Protein AF-A0A1H5ZCE7-F1 (afdb_monomer)

InterPro domains:
  IPR024078 Putative deacetylase LmbE-like domain superfamily [G3DSA:3.40.50.10320] (1-127)

Radius of gyration: 16.39 Å; Cα contacts (8 Å, |Δi|>4): 170; chains: 1; bounding box: 43×34×38 Å

Structure (mmCIF, N/CA/C/O backbone):
data_AF-A0A1H5ZCE7-F1
#
_entry.id   AF-A0A1H5ZCE7-F1
#
loop_
_atom_site.group_PDB
_atom_site.id
_atom_site.type_symbol
_atom_site.label_atom_id
_atom_site.label_alt_id
_atom_site.label_comp_id
_atom_site.label_asym_id
_atom_site.label_entity_id
_atom_site.label_seq_id
_atom_site.pdbx_PDB_ins_code
_atom_site.Cartn_x
_atom_site.Cartn_y
_atom_site.Cartn_z
_atom_site.occupancy
_atom_site.B_iso_or_equiv
_atom_site.auth_seq_id
_atom_site.auth_comp_id
_atom_site.auth_asym_id
_atom_site.auth_atom_id
_atom_site.pdbx_PDB_model_num
ATOM 1 N N . MET A 1 1 ? 3.755 7.802 16.494 1.00 63.16 1 MET A N 1
ATOM 2 C CA . MET A 1 1 ? 3.677 9.262 16.253 1.00 63.16 1 MET A CA 1
ATOM 3 C C . MET A 1 1 ? 2.263 9.734 15.906 1.00 63.16 1 MET A C 1
ATOM 5 O O . MET A 1 1 ? 1.801 10.658 16.557 1.00 63.16 1 MET A O 1
ATOM 9 N N . GLY A 1 2 ? 1.541 9.096 14.972 1.00 78.12 2 GLY A N 1
ATOM 10 C CA . GLY A 1 2 ? 0.215 9.570 14.521 1.00 78.12 2 GLY A CA 1
ATOM 11 C C . GLY A 1 2 ? -0.856 9.738 15.612 1.00 78.12 2 GLY A C 1
ATOM 12 O O . GLY A 1 2 ? -1.516 10.768 15.655 1.00 78.12 2 GLY A O 1
ATOM 13 N N . ARG A 1 3 ? -0.980 8.783 16.543 1.00 82.06 3 ARG A N 1
ATOM 14 C CA . ARG A 1 3 ? -1.974 8.833 17.635 1.00 82.06 3 ARG A CA 1
ATOM 15 C C . ARG A 1 3 ? -1.856 10.082 18.510 1.00 82.06 3 ARG A C 1
ATOM 17 O O . ARG A 1 3 ? -2.833 10.786 18.719 1.00 82.06 3 ARG A O 1
ATOM 24 N N . ARG A 1 4 ? -0.636 10.393 18.958 1.00 84.25 4 ARG A N 1
ATOM 25 C CA . ARG A 1 4 ? -0.392 11.549 19.825 1.00 84.25 4 ARG A CA 1
ATOM 26 C C . ARG A 1 4 ? -0.684 12.872 19.115 1.00 84.25 4 ARG A C 1
ATOM 28 O O . ARG A 1 4 ? -1.194 13.793 19.736 1.00 84.25 4 ARG A O 1
ATOM 35 N N . ALA A 1 5 ? -0.385 12.960 17.820 1.00 86.75 5 ALA A N 1
ATOM 36 C CA . ALA A 1 5 ? -0.719 14.138 17.026 1.00 86.75 5 ALA A CA 1
ATOM 37 C C . ALA A 1 5 ? -2.240 14.321 16.891 1.00 86.75 5 ALA A C 1
ATOM 39 O O . ALA A 1 5 ? -2.728 15.439 17.002 1.00 86.75 5 ALA A O 1
ATOM 40 N N . ALA A 1 6 ? -2.990 13.232 16.707 1.00 85.94 6 ALA A N 1
ATOM 41 C CA . ALA A 1 6 ? -4.446 13.276 16.615 1.00 85.94 6 ALA A CA 1
ATOM 42 C C . ALA A 1 6 ? -5.118 13.701 17.923 1.00 85.94 6 ALA A C 1
ATOM 44 O O . ALA A 1 6 ? -6.033 14.516 17.884 1.00 85.94 6 ALA A O 1
ATOM 45 N N . GLU A 1 7 ? -4.621 13.217 19.065 1.00 85.75 7 GLU A N 1
ATOM 46 C CA . GLU A 1 7 ? -5.068 13.669 20.389 1.00 85.75 7 GLU A CA 1
ATOM 47 C C . GLU A 1 7 ? -4.898 15.186 20.543 1.00 85.75 7 GLU A C 1
ATOM 49 O O . GLU A 1 7 ? -5.828 15.876 20.949 1.00 85.75 7 GLU A O 1
ATOM 54 N N . LEU A 1 8 ? -3.727 15.716 20.169 1.00 90.69 8 LEU A N 1
ATOM 55 C CA . LEU A 1 8 ? -3.440 17.152 20.250 1.00 90.69 8 LEU A CA 1
ATOM 56 C C . LEU A 1 8 ? -4.271 17.984 19.261 1.00 90.69 8 LEU A C 1
ATOM 58 O O . LEU A 1 8 ? -4.576 19.137 19.545 1.00 90.69 8 LEU A O 1
ATOM 62 N N . ALA A 1 9 ? -4.629 17.411 18.112 1.00 90.50 9 ALA 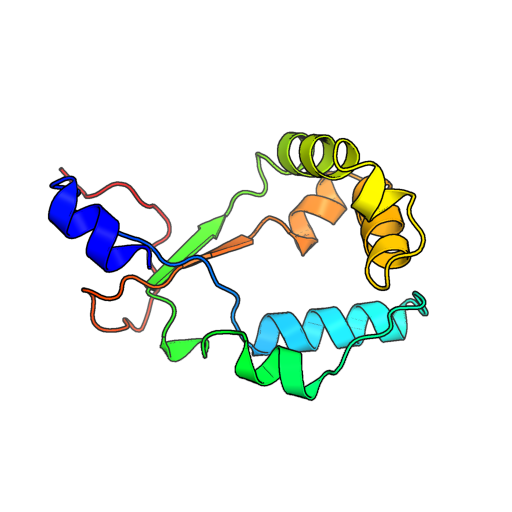A N 1
ATOM 63 C CA . ALA A 1 9 ? -5.396 18.078 17.062 1.00 90.50 9 ALA A CA 1
ATOM 64 C C . ALA A 1 9 ? -6.921 17.865 17.168 1.00 90.50 9 ALA A C 1
ATOM 66 O O . ALA A 1 9 ? -7.653 18.359 16.315 1.00 90.50 9 ALA A O 1
ATOM 67 N N . GLY A 1 10 ? -7.410 17.116 18.166 1.00 89.38 10 GLY A N 1
ATOM 68 C CA . GLY A 1 10 ? -8.837 16.797 18.310 1.00 89.38 10 GLY A CA 1
ATOM 69 C C . GLY A 1 10 ? -9.403 15.913 17.189 1.00 89.38 10 GLY A C 1
ATOM 70 O O . GLY A 1 10 ? -10.598 15.963 16.903 1.00 89.38 10 GLY A O 1
ATOM 71 N N . VAL A 1 11 ? -8.564 15.114 16.521 1.00 88.62 11 VAL A N 1
ATOM 72 C CA . VAL A 1 11 ? -8.986 14.224 15.429 1.00 88.62 11 VAL A CA 1
ATOM 73 C C . VAL A 1 11 ? -9.579 12.939 16.012 1.00 88.62 11 VAL A C 1
ATOM 75 O O . VAL A 1 11 ? -8.877 12.161 16.652 1.00 88.62 11 VAL A O 1
ATOM 78 N N . GLY A 1 12 ? -10.868 12.695 15.755 1.00 82.88 12 GLY A N 1
ATOM 79 C CA . GLY A 1 12 ? -11.619 11.581 16.352 1.00 82.88 12 GLY A CA 1
ATOM 80 C C . GLY A 1 12 ? -11.269 10.178 15.839 1.00 82.88 12 GLY A C 1
ATOM 81 O O . GLY A 1 12 ? -11.641 9.190 16.467 1.00 82.88 12 GLY A O 1
ATOM 82 N N . THR A 1 13 ? -10.562 10.047 14.713 1.00 86.31 13 THR A N 1
ATOM 83 C CA . THR A 1 13 ? -10.189 8.734 14.158 1.00 86.31 13 THR A CA 1
ATOM 84 C C . THR A 1 13 ? -8.823 8.780 13.487 1.00 86.31 13 THR A C 1
ATOM 86 O O . THR A 1 13 ? -8.550 9.647 12.659 1.00 86.31 13 THR A O 1
ATOM 89 N N . VAL A 1 14 ? -7.972 7.805 13.813 1.00 90.88 14 VAL A N 1
ATOM 90 C CA . VAL A 1 14 ? -6.649 7.618 13.206 1.00 90.88 14 VAL A CA 1
ATOM 91 C C . VAL A 1 14 ? -6.560 6.214 12.653 1.00 90.88 14 VAL A C 1
ATOM 93 O O . VAL A 1 14 ? -6.765 5.249 13.378 1.00 90.88 14 VAL A O 1
ATOM 96 N N . LEU A 1 15 ? -6.189 6.103 11.383 1.00 92.31 15 LEU A N 1
ATOM 97 C CA . LEU A 1 15 ? -5.938 4.823 10.741 1.00 92.31 15 LEU A CA 1
ATOM 98 C C . LEU A 1 15 ? -4.453 4.700 10.406 1.00 92.31 15 LEU A C 1
ATOM 100 O O . LEU A 1 15 ? -3.892 5.516 9.676 1.00 92.31 15 LEU A O 1
ATOM 104 N N . GLU A 1 16 ? -3.812 3.667 10.938 1.00 92.69 16 GLU A N 1
ATOM 105 C CA . GLU A 1 16 ? -2.417 3.344 10.668 1.00 92.69 16 GLU A CA 1
ATOM 106 C C . GLU A 1 16 ? -2.341 2.487 9.397 1.00 92.69 16 GLU A C 1
ATOM 108 O O . GLU A 1 16 ? -2.843 1.361 9.355 1.00 92.69 16 GLU A O 1
ATOM 113 N N . ALA A 1 17 ? -1.742 3.035 8.336 1.00 92.81 17 ALA A N 1
ATOM 114 C CA . ALA A 1 17 ? -1.569 2.331 7.069 1.00 92.81 17 ALA A CA 1
ATOM 115 C C . ALA A 1 17 ? -0.577 1.168 7.218 1.00 92.81 17 ALA A C 1
ATOM 117 O O . ALA A 1 17 ? 0.509 1.325 7.775 1.00 92.81 17 ALA A O 1
ATOM 118 N N . THR A 1 18 ? -0.943 0.001 6.693 1.00 92.94 18 THR A N 1
ATOM 119 C CA . THR A 1 18 ? -0.150 -1.229 6.799 1.00 92.94 18 THR A CA 1
ATOM 120 C C . THR A 1 18 ? -0.378 -2.137 5.585 1.00 92.94 18 THR A C 1
ATOM 122 O O . THR A 1 18 ? -1.033 -1.773 4.605 1.00 92.94 18 THR A O 1
ATOM 125 N N . MET A 1 19 ? 0.157 -3.352 5.645 1.00 90.31 19 MET A N 1
ATOM 126 C CA . MET A 1 19 ? -0.136 -4.437 4.718 1.00 90.31 19 MET A CA 1
ATOM 127 C C . MET A 1 19 ? -0.213 -5.759 5.497 1.00 90.31 19 MET A C 1
ATOM 129 O O . MET A 1 19 ? 0.511 -5.917 6.473 1.00 90.31 19 MET A O 1
ATOM 133 N N . PRO A 1 20 ? -1.056 -6.727 5.108 1.00 90.75 20 PRO A N 1
ATOM 134 C CA . PRO A 1 20 ? -1.018 -8.061 5.696 1.00 90.75 20 PRO A CA 1
ATOM 135 C C . PRO A 1 20 ? 0.293 -8.780 5.341 1.00 90.75 20 PRO A C 1
ATOM 137 O O . PRO A 1 20 ? 0.706 -8.775 4.177 1.00 90.75 20 PRO A O 1
ATOM 140 N N . ARG A 1 21 ? 0.944 -9.422 6.320 1.00 88.94 21 ARG A N 1
ATOM 141 C CA . ARG A 1 21 ? 2.225 -10.137 6.112 1.00 88.94 21 ARG A CA 1
ATOM 142 C C . ARG A 1 21 ? 2.167 -11.178 4.984 1.00 88.94 21 ARG A C 1
ATOM 144 O O . ARG A 1 21 ? 3.089 -11.262 4.180 1.00 88.94 21 ARG A O 1
ATOM 151 N N . ASP A 1 22 ? 1.062 -11.905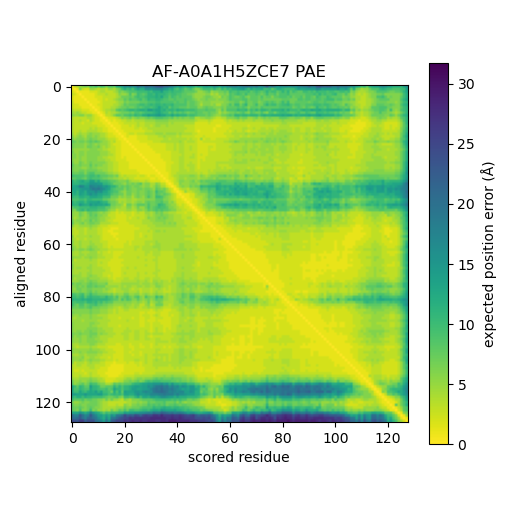 4.854 1.00 86.62 22 ASP A N 1
ATOM 152 C CA . ASP A 1 22 ? 0.830 -12.900 3.797 1.00 86.62 22 ASP A CA 1
ATOM 153 C C . ASP A 1 22 ? 0.825 -12.285 2.384 1.00 86.62 22 ASP A C 1
ATOM 155 O O . ASP A 1 22 ? 1.319 -12.883 1.419 1.00 86.62 22 ASP A O 1
ATOM 159 N N . VAL A 1 23 ? 0.324 -11.052 2.255 1.00 87.69 23 VAL A N 1
ATOM 160 C CA . VAL A 1 23 ? 0.352 -10.293 0.997 1.00 87.69 23 VAL A CA 1
ATOM 161 C C . VAL A 1 23 ? 1.785 -9.893 0.649 1.00 87.69 23 VAL A C 1
ATOM 163 O O . VAL A 1 23 ? 2.191 -10.031 -0.508 1.00 87.69 23 VAL A O 1
ATOM 166 N N . VAL A 1 24 ? 2.567 -9.456 1.640 1.00 86.50 24 VAL A N 1
ATOM 167 C CA . VAL A 1 24 ? 3.989 -9.108 1.478 1.00 86.50 24 VAL A CA 1
ATOM 168 C C . VAL A 1 24 ? 4.771 -10.313 0.967 1.00 86.50 24 V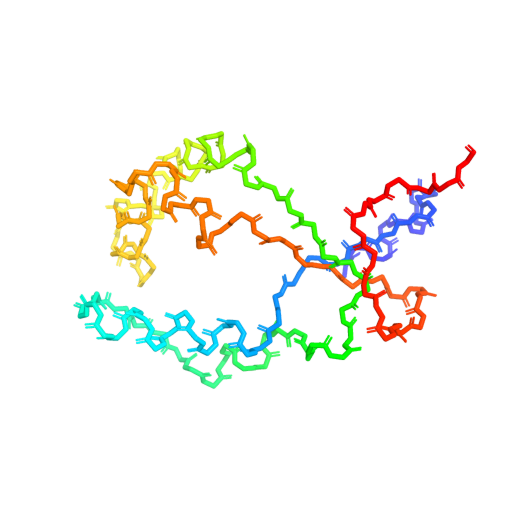AL A C 1
ATOM 170 O O . VAL A 1 24 ? 5.485 -10.220 -0.030 1.00 86.50 24 VAL A O 1
ATOM 173 N N . GLU A 1 25 ? 4.591 -11.473 1.595 1.00 86.88 25 GLU A N 1
ATOM 174 C CA . GLU A 1 25 ? 5.254 -12.708 1.185 1.00 86.88 25 GLU A CA 1
ATOM 175 C C . GLU A 1 25 ? 4.891 -13.107 -0.249 1.00 86.88 25 GLU A C 1
ATOM 177 O O . GLU A 1 25 ? 5.765 -13.488 -1.033 1.00 86.88 25 GLU A O 1
ATOM 182 N N . ARG A 1 26 ? 3.613 -12.983 -0.633 1.00 87.25 26 ARG A N 1
ATOM 183 C CA . ARG A 1 26 ? 3.168 -13.261 -2.005 1.00 87.25 26 ARG A CA 1
ATOM 184 C C . ARG A 1 26 ? 3.804 -12.306 -3.018 1.00 87.25 26 ARG A C 1
ATOM 186 O O . ARG A 1 26 ? 4.201 -12.759 -4.092 1.00 87.25 26 ARG A O 1
ATOM 193 N N . LEU A 1 27 ? 3.924 -11.021 -2.686 1.00 85.56 27 LEU A N 1
ATOM 194 C CA . LEU A 1 27 ? 4.603 -10.027 -3.523 1.00 85.56 27 LEU A CA 1
ATOM 195 C C . LEU A 1 27 ? 6.091 -10.354 -3.683 1.00 85.56 27 LEU A C 1
ATOM 197 O O . LEU A 1 27 ? 6.594 -10.352 -4.804 1.00 85.56 27 LEU A O 1
ATOM 201 N N . VAL A 1 28 ? 6.781 -10.712 -2.597 1.00 86.44 28 VAL A N 1
ATOM 202 C CA . VAL A 1 28 ? 8.193 -11.126 -2.642 1.00 86.44 28 VAL A CA 1
ATOM 203 C C . VAL A 1 28 ? 8.372 -12.375 -3.510 1.00 86.44 28 VAL A C 1
ATOM 205 O O . VAL A 1 28 ? 9.279 -12.414 -4.343 1.00 86.44 28 VAL A O 1
ATOM 208 N N . ARG A 1 29 ? 7.492 -13.379 -3.379 1.00 87.94 29 ARG A N 1
ATOM 209 C CA . ARG A 1 29 ? 7.503 -14.570 -4.246 1.00 87.94 29 ARG A CA 1
ATOM 210 C C . ARG A 1 29 ? 7.308 -14.206 -5.719 1.00 87.94 29 ARG A C 1
ATOM 212 O O . ARG A 1 29 ? 8.037 -14.720 -6.561 1.00 87.94 29 ARG A O 1
ATOM 219 N N . LEU A 1 30 ? 6.381 -13.298 -6.029 1.00 86.69 30 LEU A N 1
ATOM 220 C CA . LEU A 1 30 ? 6.135 -12.840 -7.399 1.00 86.69 30 LEU A CA 1
ATOM 221 C C . LEU A 1 30 ? 7.347 -12.102 -7.986 1.00 86.69 30 LEU A C 1
ATOM 223 O O . LEU A 1 30 ? 7.754 -12.396 -9.104 1.00 86.69 30 LEU A O 1
ATOM 227 N N . ILE A 1 31 ? 7.955 -11.188 -7.229 1.00 88.44 31 ILE A N 1
ATOM 228 C CA . ILE A 1 31 ? 9.163 -10.454 -7.639 1.00 88.44 31 ILE A CA 1
ATOM 229 C C . ILE A 1 31 ? 10.301 -11.427 -7.979 1.00 88.44 31 ILE A C 1
ATOM 231 O O . ILE A 1 31 ? 10.948 -11.277 -9.018 1.00 88.44 31 ILE A O 1
ATOM 235 N N . ARG A 1 32 ? 10.506 -12.456 -7.142 1.00 87.06 32 ARG A N 1
ATOM 236 C CA . ARG A 1 32 ? 11.494 -13.521 -7.386 1.00 87.06 32 ARG A CA 1
ATOM 237 C C . ARG A 1 32 ? 11.159 -14.337 -8.636 1.00 87.06 32 ARG A C 1
ATOM 239 O O . ARG A 1 32 ? 12.044 -14.571 -9.453 1.00 87.06 32 ARG A O 1
ATOM 246 N N . ALA A 1 33 ? 9.896 -14.729 -8.808 1.00 89.81 33 ALA A N 1
ATOM 247 C CA . ALA A 1 33 ? 9.439 -15.498 -9.968 1.00 89.81 33 ALA A CA 1
ATOM 248 C C . ALA A 1 33 ? 9.623 -14.732 -11.288 1.00 89.81 33 ALA A C 1
ATOM 250 O O . ALA A 1 33 ? 10.043 -15.308 -12.286 1.00 89.81 33 ALA A O 1
ATOM 251 N N . LEU A 1 34 ? 9.385 -13.418 -11.276 1.00 87.81 34 LEU A N 1
ATOM 252 C CA . LEU A 1 34 ? 9.600 -12.526 -12.419 1.00 87.81 34 LEU A CA 1
ATOM 253 C C . LEU A 1 34 ? 11.075 -12.140 -12.624 1.00 87.81 34 LEU A C 1
ATOM 255 O O . LEU A 1 34 ? 11.373 -11.339 -13.507 1.00 87.81 34 LEU A O 1
ATOM 259 N N . ARG A 1 35 ? 11.996 -12.682 -11.812 1.00 89.19 35 ARG A N 1
ATOM 260 C CA . ARG A 1 35 ? 13.443 -12.405 -11.853 1.00 89.19 35 ARG A CA 1
ATOM 261 C C . ARG A 1 35 ? 13.778 -10.910 -11.797 1.00 89.19 35 ARG A C 1
ATOM 263 O O . ARG A 1 35 ? 14.789 -10.470 -12.342 1.00 89.19 35 ARG A O 1
ATOM 270 N N . ILE A 1 36 ? 12.945 -10.121 -11.118 1.00 87.94 36 ILE A N 1
ATOM 271 C CA . ILE A 1 36 ? 13.206 -8.695 -10.925 1.00 87.94 36 ILE A CA 1
ATOM 272 C C . ILE A 1 36 ? 14.318 -8.567 -9.874 1.00 87.94 36 ILE A C 1
ATOM 274 O O . ILE A 1 36 ? 14.158 -9.094 -8.769 1.00 87.94 36 ILE A O 1
ATOM 278 N N . PRO A 1 37 ? 15.440 -7.881 -10.167 1.00 84.75 37 PRO A N 1
ATOM 279 C CA . PRO A 1 37 ? 16.537 -7.745 -9.218 1.00 84.75 37 PRO A CA 1
ATOM 280 C C . PRO A 1 37 ? 16.102 -6.867 -8.039 1.00 84.75 37 PRO A C 1
ATOM 282 O O . PRO A 1 37 ? 16.141 -5.642 -8.108 1.00 84.75 37 PRO A O 1
ATOM 285 N N . PHE A 1 38 ? 15.668 -7.501 -6.951 1.00 81.94 38 PHE A N 1
ATOM 286 C CA . PHE A 1 38 ? 15.159 -6.836 -5.756 1.00 81.94 38 PHE A CA 1
ATOM 287 C C . PHE A 1 38 ? 15.913 -7.324 -4.524 1.00 81.94 38 PHE A C 1
ATOM 289 O O . PHE A 1 38 ? 15.844 -8.497 -4.155 1.00 81.94 38 PHE A O 1
ATOM 296 N N . ARG A 1 39 ? 16.659 -6.413 -3.896 1.00 74.88 39 ARG A N 1
ATOM 297 C CA . ARG A 1 39 ? 17.484 -6.709 -2.721 1.00 74.88 39 ARG A CA 1
ATOM 298 C C . ARG A 1 39 ? 16.790 -6.177 -1.474 1.00 74.88 39 ARG A C 1
ATOM 300 O O . ARG A 1 39 ? 16.931 -5.000 -1.163 1.00 74.88 39 ARG A O 1
ATOM 307 N N . PHE A 1 40 ? 16.059 -7.035 -0.771 1.00 75.25 40 PHE A N 1
ATOM 308 C CA . PHE A 1 40 ? 15.474 -6.726 0.535 1.00 75.25 40 PHE A CA 1
ATOM 309 C C . PHE A 1 40 ? 15.672 -7.875 1.510 1.00 75.25 40 PHE A C 1
ATOM 311 O O . PHE A 1 40 ? 15.714 -9.039 1.110 1.00 75.25 40 PHE A O 1
ATOM 318 N N . ASP A 1 41 ? 15.756 -7.518 2.786 1.00 77.62 41 ASP A N 1
ATOM 319 C CA . ASP A 1 41 ? 15.707 -8.479 3.872 1.00 77.62 41 ASP A CA 1
ATOM 320 C C . ASP A 1 41 ? 14.257 -8.944 4.073 1.00 77.62 41 ASP A C 1
ATOM 322 O O . ASP A 1 41 ? 13.364 -8.165 4.418 1.00 77.62 41 ASP A O 1
ATOM 326 N N . ALA A 1 42 ? 14.018 -10.226 3.805 1.00 69.88 42 ALA A N 1
ATOM 327 C CA . ALA A 1 42 ? 12.710 -10.839 3.970 1.00 69.88 42 ALA A CA 1
ATOM 328 C C . ALA A 1 42 ? 12.308 -10.965 5.449 1.00 69.88 42 ALA A C 1
ATOM 330 O O . ALA A 1 42 ? 11.116 -11.063 5.724 1.00 69.88 42 ALA A O 1
ATOM 331 N N . GLU A 1 43 ? 13.256 -10.982 6.391 1.00 72.38 43 GLU A N 1
ATOM 332 C CA . GLU A 1 43 ? 12.970 -10.968 7.831 1.00 72.38 43 GLU A CA 1
ATOM 333 C C . GLU A 1 43 ? 12.438 -9.605 8.261 1.00 72.38 43 GLU A C 1
ATOM 335 O O . GLU A 1 43 ? 11.363 -9.517 8.854 1.00 72.38 43 GLU A O 1
ATOM 340 N N . ALA A 1 44 ? 13.132 -8.535 7.866 1.00 78.31 44 ALA A N 1
ATOM 341 C CA . ALA A 1 44 ? 12.709 -7.165 8.134 1.00 78.31 44 ALA A CA 1
ATOM 342 C C . ALA A 1 44 ? 11.294 -6.881 7.602 1.00 78.31 44 ALA A C 1
ATOM 344 O O . ALA A 1 44 ? 10.487 -6.233 8.266 1.00 78.31 44 ALA A O 1
ATOM 345 N N . LEU A 1 45 ? 10.953 -7.415 6.424 1.00 71.50 45 LEU A N 1
ATOM 346 C CA . LEU A 1 45 ? 9.601 -7.289 5.880 1.00 71.50 45 LEU A CA 1
ATOM 347 C C . LEU A 1 45 ? 8.557 -8.044 6.713 1.00 71.50 45 LEU A C 1
ATOM 349 O O . LEU A 1 45 ? 7.421 -7.593 6.799 1.00 71.50 45 LEU A O 1
ATOM 353 N N . ARG A 1 46 ? 8.898 -9.165 7.358 1.00 67.94 46 ARG A N 1
ATOM 354 C CA . ARG A 1 46 ? 7.928 -9.890 8.190 1.00 67.94 46 ARG A CA 1
ATOM 355 C C . ARG A 1 46 ? 7.579 -9.134 9.459 1.00 67.94 46 ARG A C 1
ATOM 357 O O . ARG A 1 46 ? 6.436 -9.224 9.888 1.00 67.94 46 ARG A O 1
ATOM 364 N N . THR A 1 47 ? 8.507 -8.393 10.052 1.00 78.12 47 THR A N 1
ATOM 365 C CA . THR A 1 47 ? 8.258 -7.657 11.303 1.00 78.12 47 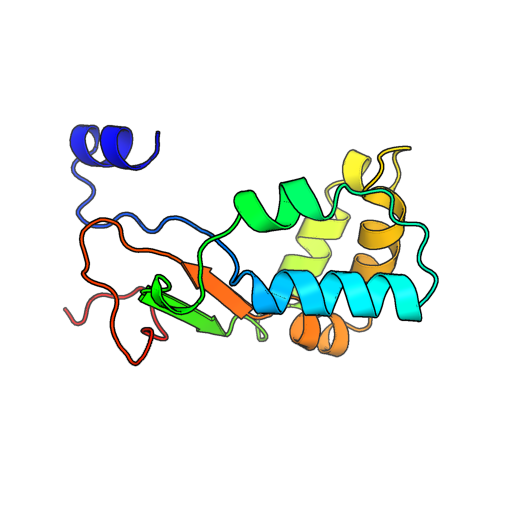THR A CA 1
ATOM 366 C C . THR A 1 47 ? 7.691 -6.256 11.078 1.00 78.12 47 THR A C 1
ATOM 368 O O . THR A 1 47 ? 6.971 -5.766 11.944 1.00 78.12 47 THR A O 1
ATOM 371 N N . ALA A 1 48 ? 7.928 -5.648 9.911 1.00 80.81 48 ALA A N 1
ATOM 372 C CA . ALA A 1 48 ? 7.472 -4.294 9.580 1.00 80.81 48 ALA A CA 1
ATOM 373 C C . ALA A 1 48 ? 5.946 -4.142 9.408 1.00 80.81 48 ALA A C 1
ATOM 375 O O . ALA A 1 48 ? 5.436 -3.024 9.426 1.00 80.81 48 ALA A O 1
ATOM 376 N N . TYR A 1 49 ? 5.218 -5.246 9.220 1.00 87.38 49 TYR A N 1
ATOM 377 C CA . TYR A 1 49 ? 3.807 -5.238 8.830 1.00 87.38 49 TYR A CA 1
ATOM 378 C C . TYR A 1 49 ? 2.891 -5.923 9.850 1.00 87.38 49 TYR A C 1
ATOM 380 O O . TYR A 1 49 ? 3.325 -6.718 10.689 1.00 87.38 49 TYR A O 1
ATOM 388 N N . SER A 1 50 ? 1.592 -5.643 9.771 1.00 87.81 50 SER A N 1
ATOM 389 C CA . SER A 1 50 ? 0.595 -6.183 10.702 1.00 87.81 50 SER A CA 1
ATOM 390 C C . SER A 1 50 ? 0.161 -7.604 10.307 1.00 87.81 50 SER A C 1
ATOM 392 O O . SER A 1 50 ? 0.077 -7.918 9.114 1.00 87.81 50 SER A O 1
ATOM 394 N N . PRO A 1 51 ? -0.137 -8.494 11.273 1.00 88.94 51 PRO A N 1
ATOM 395 C CA . PRO A 1 51 ? -0.790 -9.759 10.953 1.00 88.94 51 PRO A CA 1
ATOM 396 C C . PRO A 1 51 ? -2.180 -9.494 10.354 1.00 88.94 51 PRO A C 1
ATOM 398 O O . PRO A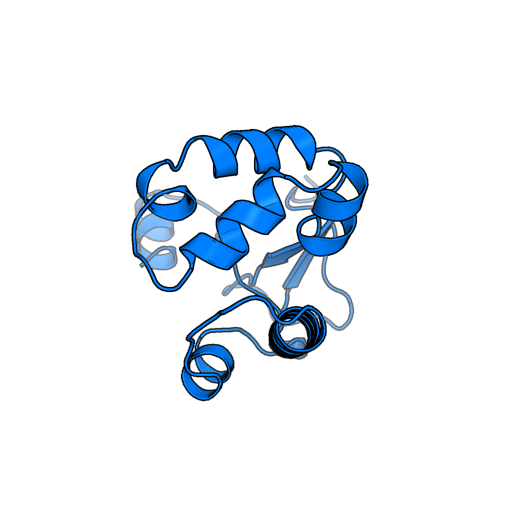 1 51 ? -2.830 -8.505 10.695 1.00 88.94 51 PRO A O 1
ATOM 401 N N . ALA A 1 52 ? -2.658 -10.387 9.482 1.00 87.12 52 ALA A N 1
ATOM 402 C CA . ALA A 1 52 ? -3.957 -10.225 8.818 1.00 87.12 52 ALA A CA 1
ATOM 403 C C . ALA A 1 52 ? -5.124 -10.104 9.816 1.00 87.12 52 ALA A C 1
ATOM 405 O O . ALA A 1 52 ? -6.080 -9.376 9.560 1.00 87.12 52 ALA A O 1
ATOM 406 N N . SER A 1 53 ? -5.009 -10.765 10.971 1.00 87.56 53 SER A N 1
ATOM 407 C CA . SER A 1 53 ? -5.979 -10.704 12.066 1.00 87.56 53 SER A CA 1
ATOM 408 C C . SER A 1 53 ? -6.086 -9.333 12.730 1.00 87.56 53 SER A C 1
ATOM 410 O O . SER A 1 53 ? -7.091 -9.088 13.375 1.00 87.56 53 SER A O 1
ATOM 412 N N . ALA A 1 54 ? -5.093 -8.449 12.584 1.00 89.94 54 ALA A N 1
ATOM 413 C CA . ALA A 1 54 ? -5.110 -7.104 13.165 1.00 89.94 54 ALA A CA 1
ATOM 414 C C . ALA A 1 54 ? -5.717 -6.044 12.229 1.00 89.94 54 ALA A C 1
ATOM 416 O O . ALA A 1 54 ? -5.901 -4.899 12.631 1.00 89.94 54 ALA A O 1
ATOM 417 N N . ILE A 1 55 ? -6.005 -6.395 10.975 1.00 92.56 55 ILE A N 1
ATOM 418 C CA . ILE A 1 55 ? -6.503 -5.450 9.976 1.00 92.56 55 ILE A CA 1
ATOM 419 C C . ILE A 1 55 ? -7.957 -5.083 10.270 1.00 92.56 55 ILE A C 1
ATOM 421 O O . ILE A 1 55 ? -8.838 -5.939 10.249 1.00 92.56 55 ILE A O 1
ATOM 425 N N . THR A 1 56 ? -8.226 -3.793 10.455 1.00 92.88 56 THR A N 1
ATOM 426 C CA . THR A 1 56 ? -9.579 -3.283 10.723 1.00 92.88 56 THR A CA 1
ATOM 427 C C . THR A 1 56 ? -10.259 -2.774 9.456 1.00 92.88 56 THR A C 1
ATOM 429 O O . THR A 1 56 ? -11.479 -2.886 9.334 1.00 92.88 56 THR A O 1
ATOM 432 N N . HIS A 1 57 ? -9.486 -2.280 8.481 1.00 92.81 57 HIS A N 1
ATOM 433 C CA . HIS A 1 57 ? -10.003 -1.761 7.214 1.00 92.81 57 HIS A CA 1
ATOM 434 C C . HIS A 1 57 ? -9.244 -2.329 6.016 1.00 92.81 57 HIS A C 1
ATOM 436 O O . HIS A 1 57 ? -8.016 -2.439 6.018 1.00 92.81 57 HIS A O 1
ATOM 442 N N . ARG A 1 58 ? -9.987 -2.651 4.957 1.00 94.44 58 ARG A N 1
ATOM 443 C CA . ARG A 1 58 ? -9.466 -3.092 3.663 1.00 94.44 58 ARG A CA 1
ATOM 444 C C . ARG A 1 58 ? -10.203 -2.374 2.542 1.00 94.44 58 ARG A C 1
ATOM 446 O O . ARG A 1 58 ? -11.335 -2.722 2.206 1.00 94.44 58 ARG A O 1
ATOM 453 N N . LEU A 1 59 ? -9.528 -1.426 1.910 1.00 95.06 59 LEU A N 1
ATOM 454 C CA . LEU A 1 59 ? -10.104 -0.569 0.882 1.00 95.06 59 LEU A CA 1
ATOM 455 C C . LEU A 1 59 ? -9.725 -1.061 -0.512 1.00 95.06 59 LEU A C 1
ATOM 457 O O . LEU A 1 59 ? -8.578 -1.428 -0.774 1.00 95.06 59 LEU A O 1
ATOM 461 N N . ASN A 1 60 ? -10.695 -1.052 -1.425 1.00 95.88 60 ASN A N 1
ATOM 462 C CA . ASN A 1 60 ? -10.454 -1.292 -2.844 1.00 95.88 60 ASN A CA 1
ATOM 463 C C . ASN A 1 60 ? -10.311 0.050 -3.571 1.00 95.88 60 ASN A C 1
ATOM 465 O O . ASN A 1 60 ? -11.294 0.737 -3.835 1.00 95.88 60 ASN A O 1
ATOM 469 N N . VAL A 1 61 ? -9.078 0.392 -3.929 1.00 96.00 61 VAL A N 1
ATOM 470 C CA . VAL A 1 61 ? -8.706 1.643 -4.603 1.00 96.00 61 VAL A CA 1
ATOM 471 C C . VAL A 1 61 ? -8.338 1.426 -6.073 1.00 96.00 61 VAL A C 1
ATOM 473 O O . VAL A 1 61 ? -7.747 2.296 -6.705 1.00 96.00 61 VAL A O 1
ATOM 476 N N . ARG A 1 62 ? -8.711 0.282 -6.666 1.00 95.62 62 ARG A N 1
ATOM 477 C CA . ARG A 1 62 ? -8.410 -0.054 -8.073 1.00 95.62 62 ARG A CA 1
ATOM 478 C C . ARG A 1 62 ? -8.847 1.014 -9.070 1.00 95.62 62 ARG A C 1
ATOM 480 O O . ARG A 1 62 ? -8.143 1.244 -10.048 1.00 95.62 62 ARG A O 1
ATOM 487 N N . ARG A 1 63 ? -9.969 1.693 -8.809 1.00 96.19 63 ARG A N 1
ATOM 488 C CA . ARG A 1 63 ? -10.463 2.795 -9.653 1.00 96.19 63 ARG A CA 1
ATOM 489 C C . ARG A 1 63 ? -9.479 3.968 -9.754 1.00 96.19 63 ARG A C 1
ATOM 491 O O . ARG A 1 63 ? -9.518 4.698 -10.734 1.00 96.19 63 ARG A O 1
ATOM 498 N N . PHE A 1 64 ? -8.582 4.105 -8.776 1.00 96.81 64 PHE A N 1
ATOM 499 C CA . PHE A 1 64 ? -7.556 5.145 -8.717 1.00 96.81 64 PHE A CA 1
ATOM 500 C C . PHE A 1 64 ? -6.164 4.658 -9.151 1.00 96.81 64 PHE A C 1
ATOM 502 O O . PHE A 1 64 ? -5.158 5.330 -8.918 1.00 96.81 64 PHE A O 1
ATOM 509 N N . ALA A 1 65 ? -6.071 3.473 -9.767 1.00 97.06 65 ALA A N 1
ATOM 510 C CA . ALA A 1 65 ? -4.794 2.866 -10.133 1.00 97.06 65 ALA A CA 1
ATOM 511 C C . ALA A 1 65 ? -3.946 3.772 -11.036 1.00 97.06 65 ALA A C 1
ATOM 513 O O . ALA A 1 65 ? -2.748 3.896 -10.805 1.00 97.06 65 ALA A O 1
ATOM 514 N N . ARG A 1 66 ? -4.563 4.448 -12.018 1.00 97.62 66 ARG A N 1
ATOM 515 C CA . ARG A 1 66 ? -3.860 5.377 -12.920 1.00 97.62 66 ARG A CA 1
ATOM 516 C C . ARG A 1 66 ? -3.257 6.559 -12.164 1.00 97.62 66 ARG A C 1
ATOM 518 O O . ARG A 1 66 ? -2.096 6.885 -12.379 1.00 97.62 66 ARG A O 1
ATOM 525 N N . GLN A 1 67 ? -4.021 7.167 -11.259 1.00 98.31 67 GLN A N 1
ATOM 526 C CA . GLN A 1 67 ? -3.578 8.303 -10.452 1.00 98.31 67 GLN A CA 1
ATOM 527 C C . GLN A 1 67 ? -2.420 7.894 -9.537 1.00 98.31 67 GLN A C 1
ATOM 529 O O . GLN A 1 67 ? -1.388 8.558 -9.512 1.00 98.31 67 GLN A O 1
ATOM 534 N N . LYS A 1 68 ? -2.548 6.753 -8.850 1.00 97.19 68 LYS A N 1
ATOM 535 C CA . LYS A 1 68 ? -1.495 6.215 -7.978 1.00 97.19 68 LYS A CA 1
ATOM 536 C C . LYS A 1 68 ? -0.230 5.847 -8.756 1.00 97.19 68 LYS A C 1
ATOM 538 O O . LYS A 1 68 ? 0.874 6.101 -8.286 1.00 97.19 68 LYS A O 1
ATOM 543 N N . GLN A 1 69 ? -0.376 5.286 -9.954 1.00 97.81 69 GLN A N 1
ATOM 544 C CA . GLN A 1 69 ? 0.749 4.954 -10.826 1.00 97.81 69 GLN A CA 1
ATOM 545 C C . GLN A 1 69 ? 1.475 6.210 -11.330 1.00 97.81 69 GLN A C 1
ATOM 547 O O . GLN A 1 69 ? 2.704 6.243 -11.319 1.00 97.81 69 GLN A O 1
ATOM 552 N N . ALA A 1 70 ? 0.735 7.251 -11.722 1.00 97.62 70 ALA A N 1
ATOM 553 C CA . ALA A 1 70 ? 1.305 8.534 -12.130 1.00 97.62 70 ALA A CA 1
ATOM 554 C C . ALA A 1 70 ? 2.021 9.236 -10.966 1.00 97.62 70 ALA A C 1
ATOM 556 O O . ALA A 1 70 ? 3.140 9.717 -11.138 1.00 97.62 70 ALA A O 1
ATOM 557 N N . ALA A 1 71 ? 1.422 9.222 -9.770 1.00 97.06 71 ALA A N 1
ATOM 558 C CA . ALA A 1 71 ? 2.062 9.721 -8.558 1.00 97.06 71 ALA A CA 1
ATOM 559 C C . ALA A 1 71 ? 3.371 8.968 -8.282 1.00 97.06 71 ALA A C 1
ATOM 561 O O . ALA A 1 71 ? 4.406 9.597 -8.095 1.00 97.06 71 ALA A O 1
ATOM 562 N N . LEU A 1 72 ? 3.364 7.631 -8.369 1.00 96.38 72 LEU A N 1
ATOM 563 C CA . LEU A 1 72 ? 4.572 6.821 -8.201 1.00 96.38 72 LEU A CA 1
ATOM 564 C C . LEU A 1 72 ? 5.662 7.184 -9.224 1.00 96.38 72 LEU A C 1
ATOM 566 O O . LEU A 1 72 ? 6.829 7.301 -8.862 1.00 96.38 72 LEU A O 1
ATOM 570 N N . ALA A 1 73 ? 5.287 7.411 -10.486 1.00 96.12 73 ALA A N 1
ATOM 571 C CA . ALA A 1 73 ? 6.213 7.822 -11.540 1.00 96.12 73 ALA A CA 1
ATOM 572 C C . ALA A 1 73 ? 6.845 9.206 -11.298 1.00 96.12 73 ALA A C 1
ATOM 574 O O . ALA A 1 73 ? 7.949 9.463 -11.785 1.00 96.12 73 ALA A O 1
ATOM 575 N N . ALA A 1 74 ? 6.184 10.080 -10.532 1.00 97.44 74 ALA A N 1
ATOM 576 C CA . ALA A 1 74 ? 6.715 11.389 -10.160 1.00 97.44 74 ALA 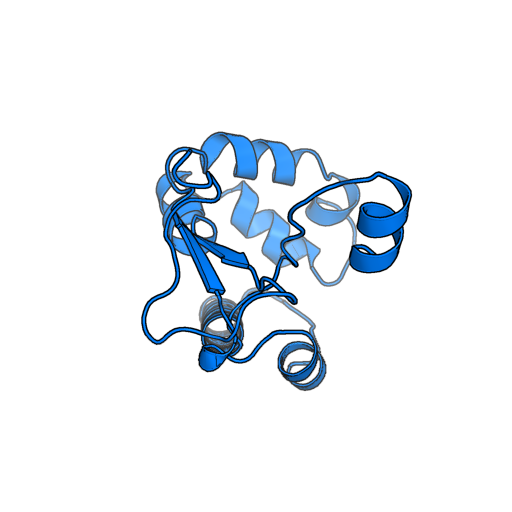A CA 1
ATOM 577 C C . ALA A 1 74 ? 7.866 11.304 -9.135 1.00 97.44 74 ALA A C 1
ATOM 579 O O . ALA A 1 74 ? 8.702 12.208 -9.092 1.00 97.44 74 ALA A O 1
ATOM 580 N N . HIS A 1 75 ? 7.985 10.207 -8.373 1.00 95.38 75 HIS A N 1
ATOM 581 C CA . HIS A 1 75 ? 9.101 9.963 -7.447 1.00 95.38 75 HIS A CA 1
ATOM 582 C C . HIS A 1 75 ? 10.378 9.554 -8.199 1.00 95.38 75 HIS A C 1
ATOM 584 O O . HIS A 1 75 ? 10.843 8.415 -8.128 1.00 95.38 75 HIS A O 1
ATOM 590 N N . ARG A 1 76 ? 10.962 10.491 -8.955 1.00 93.81 76 ARG A N 1
ATOM 591 C CA . ARG A 1 76 ? 12.078 10.219 -9.876 1.00 93.81 76 ARG A CA 1
ATOM 592 C C . ARG A 1 76 ? 13.296 9.587 -9.201 1.00 93.81 76 ARG A C 1
ATOM 594 O O . ARG A 1 76 ? 13.905 8.711 -9.806 1.00 93.81 76 ARG A O 1
ATOM 601 N N . SER A 1 77 ? 13.636 9.985 -7.975 1.00 92.81 77 SER A N 1
ATOM 602 C CA . SER A 1 77 ? 14.747 9.395 -7.212 1.00 92.81 77 SER A CA 1
ATOM 603 C C . SER A 1 77 ? 14.516 7.913 -6.901 1.00 92.81 77 SER A C 1
ATOM 605 O O . SER A 1 77 ? 15.418 7.100 -7.078 1.00 92.81 77 SER A O 1
ATOM 607 N N . GLU A 1 78 ? 13.295 7.546 -6.513 1.00 91.50 78 GLU A N 1
ATOM 608 C CA . GLU A 1 78 ? 12.921 6.163 -6.197 1.00 91.50 78 GLU A CA 1
ATOM 609 C C . GLU A 1 78 ? 12.807 5.295 -7.454 1.00 91.50 78 GLU A C 1
ATOM 611 O O . GLU A 1 78 ? 13.142 4.113 -7.433 1.00 91.50 78 GLU A O 1
ATOM 616 N N . VAL A 1 79 ? 12.347 5.870 -8.569 1.00 93.19 79 VAL A N 1
ATOM 617 C CA . VAL A 1 79 ? 12.136 5.144 -9.831 1.00 93.19 79 VAL A CA 1
ATOM 618 C C . VAL A 1 79 ? 13.437 5.014 -10.635 1.00 93.19 79 VAL A C 1
ATOM 620 O O . VAL A 1 79 ? 13.768 3.934 -11.133 1.00 93.19 79 VAL A O 1
ATOM 623 N N . TYR A 1 80 ? 14.190 6.099 -10.788 1.00 88.88 80 TYR A N 1
ATOM 624 C CA . TYR A 1 80 ? 15.352 6.172 -11.683 1.00 88.88 80 TYR A CA 1
ATOM 625 C C . TYR A 1 80 ? 16.694 6.256 -10.951 1.00 88.88 80 TYR A C 1
ATOM 627 O O . TYR A 1 80 ? 17.733 6.219 -11.604 1.00 88.88 80 TYR A O 1
ATOM 635 N N . GLY A 1 81 ? 16.696 6.324 -9.619 1.00 89.81 81 GLY A N 1
ATOM 636 C CA . GLY A 1 81 ? 17.920 6.253 -8.827 1.00 89.81 81 GLY A CA 1
ATOM 637 C C . GLY A 1 81 ? 18.512 4.841 -8.732 1.00 89.81 81 GLY A C 1
ATOM 638 O O . GLY A 1 81 ? 17.977 3.858 -9.253 1.00 89.81 81 GLY A O 1
ATOM 639 N N . GLY A 1 82 ? 19.633 4.740 -8.014 1.00 87.62 82 GLY A N 1
ATOM 640 C CA . GLY A 1 82 ? 20.355 3.485 -7.757 1.00 87.62 82 GLY A CA 1
ATOM 641 C C . GLY A 1 82 ? 19.861 2.687 -6.542 1.00 87.62 82 GLY A C 1
ATOM 642 O O . GLY A 1 82 ? 20.511 1.724 -6.137 1.00 87.62 82 GLY A O 1
ATOM 643 N N . GLY A 1 83 ? 18.745 3.089 -5.926 1.00 87.62 83 GLY A N 1
ATOM 644 C CA . GLY A 1 83 ? 18.213 2.462 -4.715 1.00 87.62 83 GLY A CA 1
ATOM 645 C C . GLY A 1 83 ? 17.756 1.012 -4.920 1.00 87.62 83 GLY A C 1
ATOM 646 O O . GLY A 1 83 ? 17.384 0.596 -6.018 1.00 87.62 83 GLY A O 1
ATOM 647 N N . ARG A 1 84 ? 17.716 0.233 -3.829 1.00 87.69 84 ARG A N 1
ATOM 648 C CA . ARG A 1 84 ? 17.339 -1.199 -3.845 1.00 87.69 84 ARG A CA 1
ATOM 649 C C . ARG A 1 84 ? 15.919 -1.456 -4.372 1.00 87.69 84 ARG A C 1
ATOM 651 O O . ARG A 1 84 ? 15.654 -2.536 -4.897 1.00 87.69 84 ARG A O 1
ATOM 658 N N . VAL A 1 85 ? 15.022 -0.474 -4.242 1.00 88.94 85 VAL A N 1
ATOM 659 C CA . VAL A 1 85 ? 13.630 -0.531 -4.726 1.00 88.94 85 VAL A CA 1
ATOM 660 C C . VAL A 1 85 ? 13.474 -0.147 -6.198 1.00 88.94 85 VAL A C 1
ATOM 662 O O . VAL A 1 85 ? 12.465 -0.499 -6.809 1.00 88.94 85 VAL A O 1
ATOM 665 N N . ALA A 1 86 ? 14.458 0.531 -6.793 1.00 92.50 86 ALA A N 1
ATOM 666 C CA . ALA A 1 86 ? 14.305 1.169 -8.097 1.00 92.50 86 ALA A CA 1
ATOM 667 C C . ALA A 1 86 ? 13.929 0.204 -9.238 1.00 92.50 86 ALA A C 1
ATOM 669 O O . ALA A 1 86 ? 13.050 0.545 -10.034 1.00 92.50 86 ALA A O 1
ATOM 670 N N . PRO A 1 87 ? 14.483 -1.025 -9.328 1.00 92.25 87 PRO A N 1
ATOM 671 C CA . PRO A 1 87 ? 14.056 -1.987 -10.345 1.00 92.25 87 PRO A CA 1
ATOM 672 C C . PRO A 1 87 ? 12.571 -2.354 -10.247 1.00 92.25 87 PRO A C 1
ATOM 674 O O . PRO A 1 87 ? 11.890 -2.417 -11.267 1.00 92.25 87 PRO A O 1
ATOM 677 N N . VAL A 1 88 ? 12.049 -2.533 -9.030 1.00 92.06 88 VAL A N 1
ATOM 678 C CA . VAL A 1 88 ? 10.628 -2.836 -8.805 1.00 92.06 88 VAL A CA 1
ATOM 679 C C . VAL A 1 88 ? 9.763 -1.625 -9.142 1.00 92.06 88 VAL A C 1
ATOM 681 O O . VAL A 1 88 ? 8.781 -1.770 -9.868 1.00 92.06 88 VAL A O 1
ATOM 684 N N . MET A 1 89 ? 10.153 -0.425 -8.703 1.00 93.81 89 MET A N 1
ATOM 685 C CA . MET A 1 89 ? 9.424 0.808 -9.021 1.00 93.81 89 MET A CA 1
ATOM 686 C C . MET A 1 89 ? 9.328 1.035 -10.535 1.00 93.81 89 MET A C 1
ATOM 688 O O . MET A 1 89 ? 8.252 1.335 -11.049 1.00 93.81 89 MET A O 1
ATOM 692 N N . ARG A 1 90 ? 10.417 0.794 -11.278 1.00 94.62 90 ARG A N 1
ATOM 693 C CA . ARG A 1 90 ? 10.444 0.871 -12.749 1.00 94.62 90 ARG A CA 1
ATOM 694 C C . ARG A 1 90 ? 9.500 -0.096 -13.441 1.00 94.62 90 ARG A C 1
ATOM 696 O O . ARG A 1 90 ? 8.973 0.263 -14.494 1.00 94.62 90 ARG A O 1
ATOM 703 N N . VAL A 1 91 ? 9.337 -1.301 -12.901 1.00 94.25 91 VAL A N 1
ATOM 704 C CA . VAL A 1 91 ? 8.371 -2.273 -13.420 1.00 94.25 91 VAL A CA 1
ATOM 705 C C . VAL A 1 91 ? 6.963 -1.761 -13.149 1.00 94.25 91 VAL A C 1
ATOM 707 O O . VAL A 1 91 ? 6.190 -1.622 -14.089 1.00 94.25 91 VAL A O 1
ATOM 710 N N . LEU A 1 92 ? 6.656 -1.389 -11.902 1.00 94.81 92 LEU A N 1
ATOM 711 C CA . LEU A 1 92 ? 5.326 -0.931 -11.494 1.00 94.81 92 LEU A CA 1
ATOM 712 C C . LEU A 1 92 ? 4.815 0.239 -12.347 1.00 94.81 92 LEU A C 1
ATOM 714 O O . LEU A 1 92 ? 3.696 0.188 -12.853 1.00 94.81 92 LEU A O 1
ATOM 718 N N . VAL A 1 93 ? 5.634 1.268 -12.577 1.00 96.56 93 VAL A N 1
ATOM 719 C CA . VAL A 1 93 ? 5.215 2.442 -13.368 1.00 96.56 93 VAL A CA 1
ATOM 720 C C . VAL A 1 93 ? 5.037 2.149 -14.863 1.00 96.56 93 VAL A C 1
ATOM 722 O O . VAL A 1 93 ? 4.374 2.920 -15.544 1.00 96.56 93 VAL A O 1
ATOM 725 N N . ARG A 1 94 ? 5.589 1.040 -15.377 1.00 95.44 94 ARG A N 1
ATOM 726 C CA . ARG A 1 94 ? 5.460 0.616 -16.786 1.00 95.44 94 ARG A CA 1
ATOM 727 C C . ARG A 1 94 ? 4.332 -0.389 -17.031 1.00 95.44 94 ARG A C 1
ATOM 729 O O . ARG A 1 94 ? 4.024 -0.679 -18.183 1.00 95.44 94 ARG A O 1
ATOM 736 N N . LEU A 1 95 ? 3.731 -0.946 -15.980 1.00 95.81 95 LEU A N 1
ATOM 737 C CA . LEU A 1 95 ? 2.627 -1.896 -16.124 1.00 95.81 95 LEU A CA 1
ATOM 738 C C . LEU A 1 95 ? 1.394 -1.233 -16.753 1.00 95.81 95 LEU A C 1
ATOM 740 O O . LEU A 1 95 ? 1.129 -0.058 -16.493 1.00 95.81 95 LEU A O 1
ATOM 744 N N . PRO A 1 96 ? 0.552 -1.988 -17.479 1.00 97.31 96 PRO A N 1
ATOM 745 C CA . PRO A 1 96 ? -0.796 -1.528 -17.775 1.00 97.31 96 PRO A CA 1
ATOM 746 C C . PRO A 1 96 ? -1.525 -1.180 -16.471 1.00 97.31 96 PRO A C 1
ATOM 748 O O . PRO A 1 96 ? -1.463 -1.939 -15.501 1.00 97.31 96 PRO A O 1
ATOM 751 N N . ALA A 1 97 ? -2.257 -0.064 -16.445 1.00 96.00 97 ALA A N 1
ATOM 752 C CA . ALA A 1 97 ? -2.908 0.431 -15.228 1.00 96.00 97 ALA A CA 1
ATOM 753 C C . ALA A 1 97 ? -3.846 -0.598 -14.565 1.00 96.00 97 ALA A C 1
ATOM 755 O O . ALA A 1 97 ? -3.970 -0.634 -13.342 1.00 96.00 97 ALA A O 1
ATOM 756 N N . ALA A 1 98 ? -4.475 -1.473 -15.358 1.00 95.69 98 ALA A N 1
ATOM 757 C CA . ALA A 1 98 ? -5.280 -2.577 -14.842 1.00 95.69 98 ALA A CA 1
ATOM 758 C C . ALA A 1 98 ? -4.433 -3.568 -14.026 1.00 95.69 98 ALA A C 1
ATOM 760 O O . ALA A 1 98 ? -4.807 -3.927 -12.912 1.00 95.69 98 ALA A O 1
ATOM 761 N N . VAL A 1 99 ? -3.259 -3.952 -14.537 1.00 95.56 99 VAL A N 1
ATOM 762 C CA . VAL A 1 99 ? -2.318 -4.847 -13.847 1.00 95.56 99 VAL A CA 1
ATOM 763 C C . VAL A 1 99 ? -1.751 -4.166 -12.602 1.00 95.56 99 VAL A C 1
ATOM 765 O O . VAL A 1 99 ? -1.718 -4.777 -11.535 1.00 95.56 99 VAL A O 1
ATOM 768 N N . PHE A 1 100 ? -1.399 -2.879 -12.691 1.00 95.62 100 PHE A N 1
ATOM 769 C CA . PHE A 1 100 ? -1.003 -2.086 -11.525 1.00 95.62 100 PHE A CA 1
ATOM 770 C C . PHE A 1 100 ? -2.092 -2.100 -10.442 1.00 95.62 100 PHE A C 1
ATOM 772 O O . PHE A 1 100 ? -1.809 -2.372 -9.278 1.00 95.62 100 PHE A O 1
ATOM 779 N N . GLY A 1 101 ? -3.356 -1.879 -10.817 1.00 95.44 101 GLY A N 1
ATOM 780 C CA . GLY A 1 101 ? -4.494 -1.933 -9.899 1.00 95.44 101 GLY A CA 1
ATOM 781 C C . GLY A 1 101 ? -4.733 -3.325 -9.305 1.00 95.44 101 GLY A C 1
ATOM 782 O O . GLY A 1 101 ? -5.118 -3.446 -8.141 1.00 95.44 101 GLY A O 1
ATOM 783 N N . LEU A 1 102 ? -4.473 -4.401 -10.050 1.00 93.75 102 LEU A N 1
ATOM 784 C CA . LEU A 1 102 ? -4.542 -5.756 -9.497 1.00 93.75 102 LEU A CA 1
ATOM 785 C C . LEU A 1 102 ? -3.525 -5.961 -8.366 1.00 93.75 102 LEU A C 1
ATOM 787 O O . LEU A 1 102 ? -3.881 -6.593 -7.369 1.00 93.75 102 LEU A O 1
ATOM 791 N N . LEU A 1 103 ? -2.319 -5.398 -8.507 1.00 91.75 103 LEU A N 1
ATOM 792 C CA . LEU A 1 103 ? -1.220 -5.524 -7.546 1.00 91.75 103 LEU A CA 1
ATOM 793 C C . LEU A 1 103 ? -1.332 -4.552 -6.359 1.00 91.75 103 LEU A C 1
ATOM 795 O O . LEU A 1 103 ? -1.168 -4.970 -5.218 1.00 91.75 103 LEU A O 1
ATOM 799 N N . LEU A 1 104 ? -1.613 -3.271 -6.620 1.00 93.19 104 LEU A N 1
ATOM 800 C CA . LEU A 1 104 ? -1.511 -2.164 -5.651 1.00 93.19 104 LEU A CA 1
ATOM 801 C C . LEU A 1 104 ? -2.832 -1.419 -5.414 1.00 93.19 104 LEU A C 1
ATOM 803 O O . LEU A 1 104 ? -2.853 -0.359 -4.782 1.00 93.19 104 LEU A O 1
ATOM 807 N N . GLY A 1 105 ? -3.938 -1.959 -5.926 1.00 94.50 105 GLY A N 1
ATOM 808 C CA . GLY A 1 105 ? -5.278 -1.394 -5.776 1.00 94.50 105 GLY A CA 1
ATOM 809 C C . GLY A 1 105 ? -6.005 -1.820 -4.501 1.00 94.50 105 GLY A C 1
ATOM 810 O O . GLY A 1 105 ? -7.214 -1.625 -4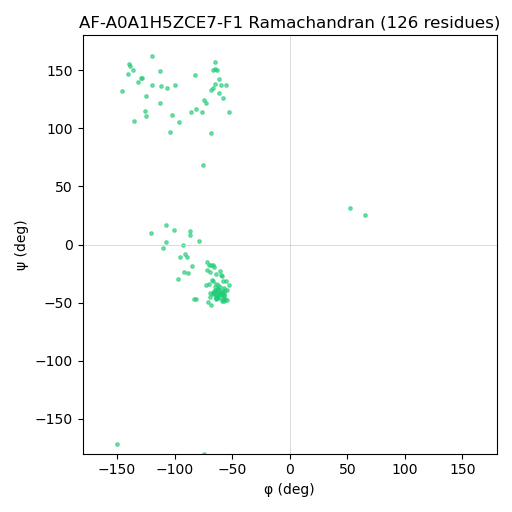.411 1.00 94.50 105 GLY A O 1
ATOM 811 N N . ARG A 1 106 ? -5.314 -2.439 -3.541 1.00 95.56 106 ARG A N 1
ATOM 812 C CA . ARG A 1 106 ? -5.840 -2.695 -2.197 1.00 95.56 106 ARG A CA 1
ATOM 813 C C . ARG A 1 106 ? -4.960 -1.993 -1.180 1.00 95.56 106 ARG A C 1
ATOM 815 O O . ARG A 1 106 ? -3.740 -2.038 -1.301 1.00 95.56 106 ARG A O 1
ATOM 822 N N . GLU A 1 107 ? -5.599 -1.366 -0.208 1.00 95.12 107 GLU A N 1
ATOM 823 C CA . GLU A 1 107 ? -4.934 -0.688 0.901 1.00 95.12 107 GLU A CA 1
ATOM 824 C C . GLU A 1 107 ? -5.540 -1.172 2.212 1.00 95.12 107 GLU A C 1
ATOM 826 O O . GLU A 1 107 ? -6.737 -1.473 2.279 1.00 95.12 107 GLU A O 1
ATOM 831 N N . TRP A 1 108 ? -4.701 -1.303 3.233 1.00 95.00 108 TRP A N 1
ATOM 832 C CA . TRP A 1 108 ? -5.076 -1.889 4.510 1.00 95.00 108 TRP A CA 1
ATOM 833 C C . TRP A 1 108 ? -4.685 -0.962 5.641 1.00 95.00 108 TRP A C 1
ATOM 835 O O . TRP A 1 108 ? -3.629 -0.329 5.601 1.00 95.00 108 TRP A O 1
ATOM 845 N N . PHE A 1 109 ? -5.537 -0.918 6.655 1.00 94.00 109 PHE A N 1
ATOM 846 C CA . PHE A 1 109 ? -5.330 -0.062 7.808 1.00 94.00 109 PHE A CA 1
ATOM 847 C C . PHE A 1 109 ? -5.693 -0.786 9.098 1.00 94.00 109 PHE A C 1
ATOM 849 O O . PHE A 1 109 ? -6.537 -1.691 9.112 1.00 94.00 109 PHE A O 1
ATOM 856 N N . VAL A 1 110 ? -5.052 -0.347 10.175 1.00 92.38 110 VAL A N 1
ATOM 857 C CA . VAL A 1 110 ? -5.383 -0.695 11.555 1.00 92.38 110 VAL A CA 1
ATOM 858 C C . VAL A 1 110 ? -5.924 0.551 12.237 1.00 92.38 110 VAL A C 1
ATOM 860 O O . VAL A 1 110 ? -5.387 1.642 12.071 1.00 92.38 110 VAL A O 1
ATOM 863 N N . ASP A 1 111 ? -6.994 0.380 12.998 1.00 91.19 111 ASP A N 1
ATOM 864 C CA . ASP A 1 111 ? -7.520 1.411 13.879 1.00 91.19 111 ASP A CA 1
ATOM 865 C C . ASP A 1 111 ? -7.067 1.023 15.288 1.00 91.19 111 ASP A C 1
ATOM 867 O O . ASP A 1 111 ? -7.519 -0.011 15.784 1.00 91.19 111 ASP A O 1
ATOM 871 N N . PRO A 1 112 ? -6.151 1.775 15.918 1.00 85.69 112 PRO A N 1
ATOM 872 C CA . PRO A 1 112 ? -5.631 1.424 17.231 1.00 85.69 112 PRO A CA 1
ATOM 873 C C . PRO A 1 112 ? -6.694 1.520 18.336 1.00 85.69 112 PRO A C 1
ATOM 875 O O . PRO A 1 112 ? -6.479 0.959 19.407 1.00 85.69 112 PRO A O 1
ATOM 878 N N . ALA A 1 113 ? -7.814 2.213 18.101 1.00 84.44 113 ALA A N 1
ATOM 879 C CA . ALA A 1 113 ? -8.924 2.317 19.045 1.00 84.44 113 ALA A CA 1
ATOM 880 C C . ALA A 1 113 ? -9.968 1.201 18.867 1.00 84.44 113 ALA A C 1
ATOM 882 O O . A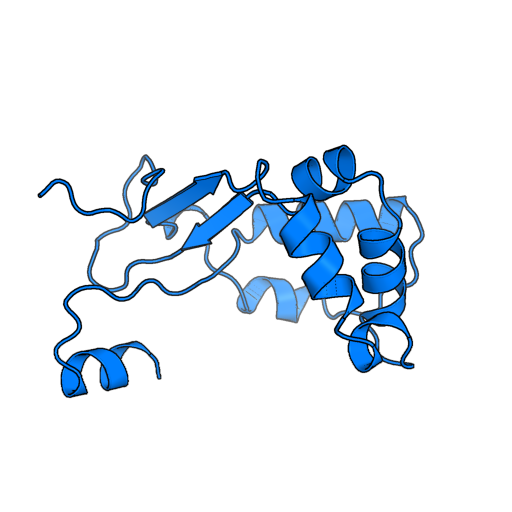LA A 1 113 ? -10.843 1.039 19.718 1.00 84.44 113 ALA A O 1
ATOM 883 N N . ARG A 1 114 ? -9.887 0.412 17.7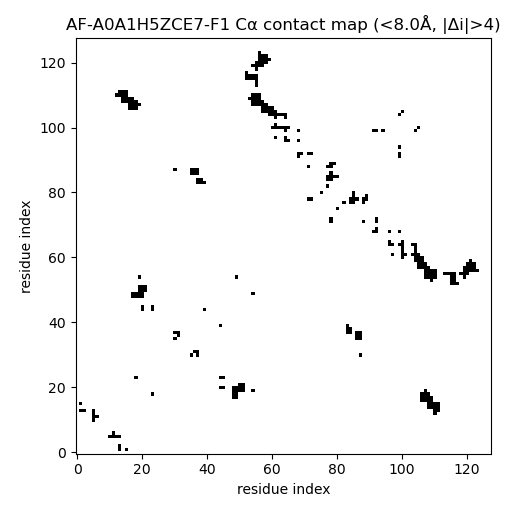86 1.00 80.19 114 ARG A N 1
ATOM 884 C CA . ARG A 1 114 ? -10.855 -0.645 17.482 1.00 80.19 114 ARG A CA 1
ATOM 885 C C . ARG A 1 114 ? -10.264 -2.026 17.730 1.00 80.19 114 ARG A C 1
ATOM 887 O O . ARG A 1 114 ? -9.168 -2.347 17.278 1.00 80.19 114 ARG A O 1
ATOM 894 N N . THR A 1 115 ? -11.030 -2.891 18.386 1.00 73.81 115 THR A N 1
ATOM 895 C CA . THR A 1 115 ? -10.679 -4.310 18.478 1.00 73.81 115 THR A CA 1
ATOM 896 C C . THR A 1 115 ? -10.720 -4.937 17.078 1.00 73.81 115 THR A C 1
ATOM 898 O O . THR A 1 115 ? -11.643 -4.634 16.312 1.00 73.81 115 THR A O 1
ATOM 901 N N . PRO A 1 116 ? -9.756 -5.799 16.708 1.00 70.31 116 PRO A N 1
ATOM 902 C CA . PRO A 1 116 ? -9.790 -6.444 15.407 1.00 70.31 116 PRO A CA 1
ATOM 903 C C . PRO A 1 116 ? -11.064 -7.272 15.216 1.00 70.31 116 PRO A C 1
ATOM 905 O O . PRO A 1 116 ? -11.508 -7.981 16.118 1.00 70.31 116 PRO A O 1
ATOM 908 N N . VAL A 1 117 ? -11.661 -7.165 14.030 1.00 72.62 117 VAL A N 1
ATOM 909 C CA . VAL A 1 117 ? -12.939 -7.798 13.682 1.00 72.62 117 VAL A CA 1
ATOM 910 C C . VAL A 1 117 ? -12.731 -8.879 12.628 1.00 72.62 117 VAL A C 1
ATOM 912 O O . VAL A 1 117 ? -11.872 -8.755 11.759 1.00 72.62 117 VAL A O 1
ATOM 915 N N . ALA A 1 118 ? -13.568 -9.921 12.648 1.00 74.50 118 ALA A N 1
ATOM 916 C CA . ALA A 1 118 ? -13.491 -11.025 11.684 1.00 74.50 118 ALA A CA 1
ATOM 917 C C . ALA A 1 118 ? -13.636 -10.566 10.216 1.00 74.50 118 ALA A C 1
ATOM 919 O O . ALA A 1 118 ? -13.111 -11.206 9.304 1.00 74.50 118 ALA A O 1
ATOM 920 N N . LYS A 1 119 ? -14.332 -9.445 9.978 1.00 84.62 119 LYS A N 1
ATOM 921 C CA . LYS A 1 119 ? -14.515 -8.849 8.651 1.00 84.62 119 LYS A CA 1
ATOM 922 C C . LYS A 1 119 ? -14.059 -7.384 8.654 1.00 84.62 119 LYS A C 1
ATOM 924 O O . LYS A 1 119 ? -14.757 -6.553 9.233 1.00 84.62 119 LYS A O 1
ATOM 929 N N . PRO A 1 120 ? -12.943 -7.048 7.979 1.00 88.44 120 PRO A N 1
ATOM 930 C CA . PRO A 1 120 ? -12.491 -5.666 7.857 1.00 88.44 120 PRO A CA 1
ATOM 931 C C . PRO A 1 120 ? -13.511 -4.785 7.128 1.00 88.44 120 PRO A C 1
ATOM 933 O O . PRO A 1 120 ? -14.121 -5.219 6.143 1.00 88.44 120 PRO A O 1
ATOM 936 N N . ALA A 1 121 ? -13.649 -3.537 7.571 1.00 89.94 121 ALA A N 1
ATOM 937 C CA . ALA A 1 121 ? -14.488 -2.535 6.923 1.00 89.94 121 ALA A CA 1
ATOM 938 C C . ALA A 1 121 ? -13.942 -2.151 5.535 1.00 89.94 121 ALA A C 1
ATOM 940 O O . ALA A 1 121 ? -12.735 -2.202 5.286 1.00 89.94 121 ALA A O 1
ATOM 941 N N . THR A 1 122 ? -14.831 -1.772 4.615 1.00 91.94 122 THR A N 1
ATOM 942 C CA . THR A 1 122 ? -14.488 -1.459 3.212 1.00 91.94 122 THR A CA 1
ATOM 943 C C . THR A 1 122 ? -14.548 0.031 2.865 1.00 91.94 122 THR A C 1
ATOM 945 O O . THR A 1 122 ? -14.297 0.396 1.716 1.00 91.94 122 THR A O 1
ATOM 948 N N . SER A 1 123 ? -14.844 0.885 3.844 1.00 87.56 123 SER A N 1
ATOM 949 C CA . SER A 1 123 ? -14.886 2.351 3.763 1.00 87.56 123 SER A CA 1
ATOM 950 C C . SER A 1 123 ? -14.288 2.960 5.034 1.00 87.56 123 SER A C 1
ATOM 952 O O . SER A 1 123 ? -14.252 2.300 6.067 1.00 87.56 123 SER A O 1
ATOM 954 N N . ILE A 1 124 ? -13.792 4.200 4.939 1.00 83.00 124 ILE A N 1
ATOM 955 C CA . ILE A 1 124 ? -13.283 4.982 6.086 1.00 83.00 124 ILE A CA 1
ATOM 956 C C . ILE A 1 124 ? -14.388 5.854 6.699 1.00 83.00 124 ILE A C 1
ATOM 958 O O . ILE A 1 124 ? -14.291 6.235 7.859 1.00 83.00 124 ILE A O 1
ATOM 962 N N . ALA A 1 125 ? -15.428 6.188 5.926 1.00 78.56 125 ALA A N 1
ATOM 963 C CA . ALA A 1 125 ? -16.533 6.990 6.430 1.00 78.56 125 ALA A CA 1
ATOM 964 C C . ALA A 1 125 ? -17.175 6.288 7.633 1.00 78.56 125 ALA A C 1
ATOM 966 O O . ALA A 1 125 ? -17.544 5.116 7.532 1.00 78.56 125 ALA A O 1
ATOM 967 N N . SER A 1 126 ? -17.279 7.017 8.746 1.00 56.19 126 SER A N 1
ATOM 968 C CA . SER A 1 126 ? -18.211 6.663 9.808 1.00 56.19 126 SER A CA 1
ATOM 969 C C . SER A 1 126 ? -19.603 6.716 9.196 1.00 56.19 126 SER A C 1
ATOM 971 O O . SER A 1 126 ? -19.922 7.707 8.536 1.00 56.19 126 SER A O 1
ATOM 973 N N . ASP A 1 127 ? -20.413 5.676 9.391 1.00 43.44 127 ASP A N 1
ATOM 974 C CA . ASP A 1 127 ? -21.860 5.863 9.330 1.00 43.44 127 ASP A CA 1
ATOM 975 C C . ASP A 1 127 ? -22.161 7.022 10.293 1.00 43.44 127 ASP A C 1
ATOM 977 O O . ASP A 1 127 ? -21.830 6.953 11.482 1.00 43.44 127 ASP A O 1
ATOM 981 N N . ALA A 1 128 ? -22.628 8.131 9.735 1.00 33.44 128 ALA A N 1
ATOM 982 C CA . ALA A 1 128 ? -23.021 9.350 10.421 1.00 33.44 128 ALA A CA 1
ATOM 983 C C . ALA A 1 128 ? -24.416 9.712 9.923 1.00 33.44 128 ALA A C 1
ATOM 985 O O . ALA A 1 128 ? -24.638 9.581 8.695 1.00 33.44 128 ALA A O 1
#

Nearest PDB structures (foldseek):
  7mcj-assembly1_A  TM=2.763E-01  e=6.045E+00  Mycobacterium tuberculosis H37Rv
  5u8s-assembly1_A  TM=2.783E-01  e=9.409E+00  Saccharomyces cerevisiae S288C
  1xqi-assembly1_A  TM=1.521E-01  e=4.137E+00  Pyrobaculum aerophilum

Secondary structure (DSSP, 8-state):
-HHHHHHHHT-S---EEE-BHHHHHHHHHHHHHTT------HHHHHHSSB-GGG--EEEE-GGGHHHHHHHHHH-HHHHHSSSTTHHHHHHHHHS-HHHHHHHHSEEEEE-TTS---SS-BS-SS---

Organism: NCBI:txid146035

Foldseek 3Di:
DQVVVCVVVVNPFDWAWFDALVLVVVVVVVCVVVVQQADDDNVCSNVRGDHPQQWQAKEQQLVCLVVVLVVLVVPCCQQVNPDRNNSVSVVLNPDDSNVNSVSPRMITIGTPVDDGDPDHHHDPDDPD

Sequence (128 aa):
MGRRAAELAGVGTVLEATMPRDVVERLVRLIRALRIPFRFDAEALRTAYSPASAITHRLNVRRFARQKQAALAAHRSEVYGGGRVAPVMRVLVRLPAAVFGLLLGREWFVDPARTPVAKPATSIASDA

Solvent-accessible surface area (backbone atoms only — not comparable to full-atom values): 7383 Å² total; per-residue (Å²): 115,69,68,67,52,28,65,77,67,70,50,92,76,64,70,49,79,50,47,40,39,70,56,52,52,51,50,53,52,48,40,57,74,70,66,51,73,66,72,72,63,68,66,61,54,55,69,76,34,44,57,66,73,53,32,36,32,46,35,80,45,41,92,47,21,58,61,54,36,52,53,56,56,66,42,47,64,57,35,71,39,90,52,59,58,7,59,56,42,48,49,54,55,67,44,58,49,67,60,40,14,73,75,65,13,61,48,32,24,28,38,86,90,52,79,58,42,100,68,50,38,65,67,87,74,70,95,123

pLDDT: mean 87.74, std 9.96, range [33.44, 98.31]

Mean predicted aligned error: 5.58 Å